Protein AF-W1XLV0-F1 (afdb_monomer_lite)

InterPro domains:
  IPR013783 Immunoglobulin-like fold [G3DSA:2.60.40.10] (1-80)
  IPR032312 Beta-galactosidase, domain 4 [PF16353] (3-59)
  IPR036156 Beta-Galactosidase/glucuronidase domain superfamily [SSF49303] (3-64)

Secondary structure (DSSP, 8-state):
-----------TT-------PPPPP-SS-EEEEEEEE-SS--SSS-TT-EEEEEEEEEE---PPPPP---TT--PPEEEEETTEEEEE-TT--

Organism: NCBI:txid408170

pLDDT: mean 87.27, std 8.86, range [49.62, 96.0]

Structure (mmCIF, N/CA/C/O backbone):
data_AF-W1XLV0-F1
#
_entry.id   AF-W1XLV0-F1
#
loop_
_atom_site.group_PDB
_atom_site.id
_atom_site.type_symbol
_atom_site.label_atom_id
_atom_site.label_alt_id
_atom_site.label_comp_id
_atom_site.label_asym_id
_atom_site.label_entity_id
_atom_site.label_seq_id
_atom_site.pdbx_PDB_ins_code
_atom_site.Cartn_x
_atom_site.Cartn_y
_atom_site.Cartn_z
_atom_site.occupancy
_atom_site.B_iso_or_equiv
_atom_site.auth_seq_id
_atom_site.auth_comp_id
_atom_site.auth_asym_id
_atom_site.auth_atom_id
_atom_site.pdbx_PDB_model_num
ATOM 1 N N . ALA A 1 1 ? -5.916 -7.114 -3.658 1.00 71.38 1 ALA A N 1
ATOM 2 C CA . ALA A 1 1 ? -5.818 -7.575 -5.058 1.00 71.38 1 ALA A CA 1
ATOM 3 C C . ALA A 1 1 ? -4.657 -6.844 -5.715 1.00 71.38 1 ALA A C 1
ATOM 5 O O . ALA A 1 1 ? -4.482 -5.668 -5.421 1.00 71.38 1 ALA A O 1
ATOM 6 N N . THR A 1 2 ? -3.873 -7.520 -6.552 1.00 84.19 2 THR A N 1
ATOM 7 C CA . THR A 1 2 ? -2.723 -6.917 -7.244 1.00 84.19 2 THR A CA 1
ATOM 8 C C . THR A 1 2 ? -3.026 -6.871 -8.735 1.00 84.19 2 THR A C 1
ATOM 10 O O . THR A 1 2 ? -3.339 -7.906 -9.319 1.00 84.19 2 THR A O 1
ATOM 13 N N . GLN A 1 3 ? -2.947 -5.688 -9.346 1.00 88.38 3 GLN A N 1
ATOM 14 C CA . GLN A 1 3 ? -3.047 -5.510 -10.797 1.00 88.38 3 GLN A CA 1
ATOM 15 C C . GLN A 1 3 ? -1.652 -5.267 -11.374 1.00 88.38 3 GLN A C 1
ATOM 17 O O . GLN A 1 3 ? -0.900 -4.442 -10.862 1.00 88.38 3 GLN A O 1
ATOM 22 N N . GLN A 1 4 ? -1.312 -5.983 -12.446 1.00 91.25 4 GLN A N 1
ATOM 23 C CA . GLN A 1 4 ? -0.098 -5.740 -13.222 1.00 91.25 4 GLN A CA 1
ATOM 24 C C . GLN A 1 4 ? -0.473 -4.995 -14.500 1.00 91.25 4 GLN A C 1
ATOM 26 O O . GLN A 1 4 ? -1.268 -5.494 -15.295 1.00 91.25 4 GLN A O 1
ATOM 31 N N . ILE A 1 5 ? 0.099 -3.808 -14.700 1.00 91.12 5 ILE A N 1
ATOM 32 C CA . ILE A 1 5 ? -0.158 -2.976 -15.878 1.00 91.12 5 ILE A CA 1
ATOM 33 C C . ILE A 1 5 ? 1.156 -2.781 -16.623 1.00 91.12 5 ILE A C 1
ATOM 35 O O . ILE A 1 5 ? 2.129 -2.274 -16.066 1.00 91.12 5 ILE A O 1
ATOM 39 N N . LYS A 1 6 ? 1.187 -3.186 -17.896 1.00 91.44 6 LYS A N 1
ATOM 40 C CA . LYS A 1 6 ? 2.349 -2.985 -18.762 1.00 91.44 6 LYS A CA 1
ATOM 41 C C . LYS A 1 6 ? 2.165 -1.711 -19.577 1.00 91.44 6 LYS A C 1
ATOM 43 O O . LYS A 1 6 ? 1.423 -1.705 -20.555 1.00 91.44 6 LYS A O 1
ATOM 48 N N . LEU A 1 7 ? 2.861 -0.654 -19.172 1.00 88.75 7 LEU A N 1
ATOM 49 C CA . LEU A 1 7 ? 2.956 0.583 -19.940 1.00 88.75 7 LEU A CA 1
ATOM 50 C C . LEU A 1 7 ? 3.783 0.359 -21.212 1.00 88.75 7 LEU A C 1
ATOM 52 O O . LEU A 1 7 ? 4.803 -0.334 -21.185 1.00 88.75 7 LEU A O 1
ATOM 56 N N . ARG A 1 8 ? 3.333 0.938 -22.325 1.00 88.31 8 ARG A N 1
ATOM 57 C CA . ARG A 1 8 ? 4.032 0.936 -23.615 1.00 88.31 8 ARG A CA 1
ATOM 58 C C . ARG A 1 8 ? 4.108 2.366 -24.130 1.00 88.31 8 ARG A C 1
ATOM 60 O O . ARG A 1 8 ? 3.208 3.151 -23.856 1.00 88.31 8 ARG A O 1
ATOM 67 N N . ASP A 1 9 ? 5.191 2.674 -24.835 1.00 87.75 9 ASP A N 1
ATOM 68 C CA . ASP A 1 9 ? 5.348 3.905 -25.620 1.00 87.75 9 ASP A CA 1
ATOM 69 C C . ASP A 1 9 ? 5.190 5.224 -24.832 1.00 87.75 9 ASP A C 1
ATOM 71 O O . ASP A 1 9 ? 4.788 6.247 -25.380 1.00 87.75 9 ASP A O 1
ATOM 75 N N . VAL A 1 10 ? 5.547 5.225 -23.541 1.00 89.81 10 VAL A N 1
ATOM 76 C CA . VAL A 1 10 ? 5.587 6.449 -22.724 1.00 89.81 10 VAL A CA 1
ATOM 77 C C . VAL A 1 10 ? 6.844 7.241 -23.076 1.00 89.81 10 VAL A C 1
ATOM 79 O O . VAL A 1 10 ? 7.964 6.783 -22.840 1.00 89.81 10 VAL A O 1
ATOM 82 N N . ALA A 1 11 ? 6.664 8.427 -23.654 1.00 93.12 11 ALA A N 1
ATOM 83 C CA . ALA A 1 11 ? 7.771 9.288 -24.046 1.00 93.12 11 ALA A CA 1
ATOM 84 C C . ALA A 1 11 ? 8.509 9.864 -22.816 1.00 93.12 11 ALA A C 1
ATOM 86 O O . ALA A 1 11 ? 7.904 10.045 -21.752 1.00 93.12 11 ALA A O 1
ATOM 87 N N . PRO A 1 12 ? 9.805 10.203 -22.932 1.00 93.00 12 PRO A N 1
ATOM 88 C CA . PRO A 1 12 ? 10.518 10.906 -21.870 1.00 93.00 12 PRO A CA 1
ATOM 89 C C . PRO A 1 12 ? 9.825 12.222 -21.498 1.00 93.00 12 PRO A C 1
ATOM 91 O O . PRO A 1 12 ? 9.371 12.949 -22.379 1.00 93.00 12 PRO A O 1
ATOM 94 N N . ASN A 1 13 ? 9.785 12.541 -20.201 1.00 93.75 13 ASN A N 1
ATOM 95 C CA . ASN A 1 13 ? 9.157 13.757 -19.664 1.00 93.75 13 ASN A CA 1
ATOM 96 C C . ASN A 1 13 ? 7.670 13.919 -20.038 1.00 93.75 13 ASN A C 1
ATOM 98 O O . ASN A 1 13 ? 7.189 15.040 -20.184 1.00 93.75 13 ASN A O 1
ATOM 102 N N . SER A 1 14 ? 6.954 12.806 -20.205 1.00 94.19 14 SER A N 1
ATOM 103 C CA . SER A 1 14 ? 5.513 12.790 -20.465 1.00 94.19 14 SER A CA 1
ATOM 104 C C . SER A 1 14 ? 4.742 12.082 -19.352 1.00 94.19 14 SER A C 1
ATOM 106 O O . SER A 1 14 ? 5.330 11.441 -18.477 1.00 94.19 14 SER A O 1
ATOM 108 N N . GLU A 1 15 ? 3.418 12.196 -19.399 1.00 91.75 15 GLU A N 1
ATOM 109 C CA . GLU A 1 15 ? 2.492 11.515 -18.501 1.00 91.75 15 GLU A CA 1
ATOM 110 C C . GLU A 1 15 ? 1.671 10.457 -19.249 1.00 91.75 15 GLU A C 1
ATOM 112 O O . GLU A 1 15 ? 1.345 10.613 -20.426 1.00 91.75 15 GLU A O 1
ATOM 117 N N . ALA A 1 16 ? 1.327 9.370 -18.554 1.00 91.56 16 ALA A N 1
ATOM 118 C CA . ALA A 1 16 ? 0.459 8.317 -19.071 1.00 91.56 16 ALA A CA 1
ATOM 119 C C . ALA A 1 16 ? -0.633 8.005 -18.035 1.00 91.56 16 ALA A C 1
ATOM 121 O O . ALA A 1 16 ? -0.301 7.581 -16.923 1.00 91.56 16 ALA A O 1
ATOM 122 N N . PRO A 1 17 ? -1.925 8.201 -18.359 1.00 91.38 17 PRO A N 1
ATOM 123 C CA . PRO A 1 17 ? -3.002 7.912 -17.424 1.00 91.38 17 PRO A CA 1
ATOM 124 C C . PRO A 1 17 ? -3.116 6.403 -17.185 1.00 91.38 17 PRO A C 1
ATOM 126 O O . PRO A 1 17 ? -3.126 5.601 -18.119 1.00 91.38 17 PRO A O 1
ATOM 129 N N . LEU A 1 18 ? -3.238 6.019 -15.915 1.00 89.56 18 LEU A N 1
ATOM 130 C CA . LEU A 1 18 ? -3.439 4.640 -15.484 1.00 89.56 18 LEU A CA 1
ATOM 131 C C . LEU A 1 18 ? -4.823 4.499 -14.858 1.00 89.56 18 LEU A C 1
ATOM 133 O O . LEU A 1 18 ? -5.161 5.214 -13.917 1.00 89.56 18 LEU A O 1
ATOM 137 N N . GLN A 1 19 ? -5.612 3.553 -15.360 1.00 89.94 19 GLN A N 1
ATOM 138 C CA . GLN A 1 19 ? -6.873 3.165 -14.737 1.00 89.94 19 GLN A CA 1
ATOM 139 C C . GLN A 1 19 ? -6.662 1.893 -13.922 1.00 89.94 19 GLN A C 1
ATOM 141 O O . GLN A 1 19 ? -6.182 0.887 -14.443 1.00 89.94 19 GLN A O 1
ATOM 146 N N . ILE A 1 20 ? -7.029 1.950 -12.645 1.00 89.25 20 ILE A N 1
ATOM 147 C CA . ILE A 1 20 ? -6.960 0.820 -11.720 1.00 89.25 20 ILE A CA 1
ATOM 148 C C . ILE A 1 20 ? -8.353 0.507 -11.192 1.00 89.25 20 ILE A C 1
ATOM 150 O O . ILE A 1 20 ? -9.143 1.404 -10.897 1.00 89.25 20 ILE A O 1
ATOM 154 N N . THR A 1 21 ? -8.657 -0.778 -11.055 1.00 89.25 21 THR A N 1
ATOM 155 C CA . THR A 1 21 ? -9.912 -1.210 -10.439 1.00 89.25 21 THR A CA 1
ATOM 156 C C . THR A 1 21 ? -9.681 -1.413 -8.952 1.00 89.25 21 THR A C 1
ATOM 158 O O . THR A 1 21 ? -8.890 -2.268 -8.551 1.00 89.25 21 THR A O 1
ATOM 161 N N . LEU A 1 22 ? -10.370 -0.627 -8.128 1.00 88.25 22 LEU A N 1
ATOM 162 C CA . LEU A 1 22 ? -10.276 -0.757 -6.680 1.00 88.25 22 LEU A CA 1
ATOM 163 C C . LEU A 1 22 ? -11.160 -1.913 -6.189 1.00 88.25 22 LEU A C 1
ATOM 165 O O . LEU A 1 22 ? -12.306 -2.031 -6.630 1.00 88.25 22 LEU A O 1
ATOM 169 N N . PRO A 1 23 ? -10.657 -2.776 -5.287 1.00 89.06 23 PRO A N 1
ATOM 170 C CA . PRO A 1 23 ? -11.485 -3.788 -4.647 1.00 89.06 23 PRO A CA 1
ATOM 171 C C . PRO A 1 23 ? -12.463 -3.138 -3.660 1.00 89.06 23 PRO A C 1
ATOM 173 O O . PRO A 1 23 ? -12.302 -1.983 -3.266 1.00 89.06 23 PRO A O 1
ATOM 176 N N . GLN A 1 24 ? -13.451 -3.908 -3.204 1.00 89.44 24 GLN A N 1
ATOM 177 C CA . GLN A 1 24 ? -14.307 -3.479 -2.102 1.00 89.44 24 GLN A CA 1
ATOM 178 C C . GLN A 1 24 ? -13.465 -3.302 -0.828 1.00 89.44 24 GLN A C 1
ATOM 180 O O . GLN A 1 24 ? -12.740 -4.214 -0.428 1.00 89.44 24 GLN A O 1
ATOM 185 N N . LEU A 1 25 ? -13.556 -2.125 -0.208 1.00 90.81 25 LEU A N 1
ATOM 186 C CA . LEU A 1 25 ? -12.841 -1.787 1.023 1.00 90.81 25 LEU A CA 1
ATOM 187 C C . LEU A 1 25 ? -13.774 -1.933 2.227 1.00 90.81 25 LEU A C 1
ATOM 189 O O . LEU A 1 25 ? -14.932 -1.514 2.174 1.00 90.81 25 LEU A O 1
ATOM 193 N N . ASP A 1 26 ? -13.262 -2.506 3.313 1.00 90.19 26 ASP A N 1
ATOM 194 C CA . ASP A 1 26 ? -13.969 -2.594 4.591 1.00 90.19 26 ASP A CA 1
ATOM 195 C C . ASP A 1 26 ? -13.765 -1.313 5.422 1.00 90.19 26 ASP A C 1
ATOM 197 O O . ASP A 1 26 ? -13.345 -0.280 4.900 1.00 90.19 26 ASP A O 1
ATOM 201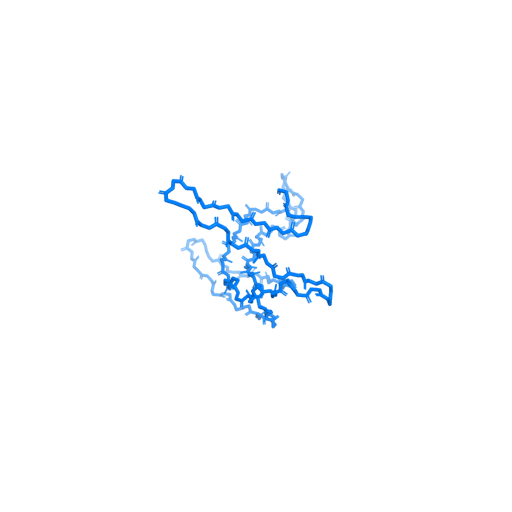 N N . ALA A 1 27 ? -14.120 -1.330 6.708 1.00 90.19 27 ALA A N 1
ATOM 202 C CA . ALA A 1 27 ? -14.008 -0.161 7.581 1.00 90.19 27 ALA A CA 1
ATOM 203 C C . ALA A 1 27 ? -12.560 0.236 7.928 1.00 90.19 27 ALA A C 1
ATOM 205 O O . ALA A 1 27 ? -12.366 1.309 8.499 1.00 90.19 27 ALA A O 1
ATOM 206 N N . ARG A 1 28 ? -11.564 -0.594 7.607 1.00 90.50 28 ARG A N 1
ATOM 207 C CA . ARG A 1 28 ? -10.163 -0.367 7.970 1.00 90.50 28 ARG A CA 1
ATOM 208 C C . ARG A 1 28 ? -9.522 0.695 7.081 1.00 90.50 28 ARG A C 1
ATOM 210 O O . ARG A 1 28 ? -10.012 1.017 5.999 1.00 90.50 28 ARG A O 1
ATOM 217 N N . GLU A 1 29 ? -8.393 1.208 7.557 1.00 94.19 29 GLU A N 1
ATOM 218 C CA . GLU A 1 29 ? -7.507 2.037 6.748 1.00 94.19 29 GLU A CA 1
ATOM 219 C C . GLU A 1 29 ? -6.949 1.231 5.565 1.00 94.19 29 GLU A C 1
ATOM 221 O O . GLU A 1 29 ? -6.609 0.051 5.702 1.00 94.19 29 GLU A O 1
ATOM 226 N N . ALA A 1 30 ? -6.856 1.868 4.400 1.00 94.38 30 ALA A N 1
ATOM 227 C CA . ALA A 1 30 ? -6.347 1.256 3.184 1.00 94.38 30 ALA A CA 1
ATOM 228 C C . ALA A 1 30 ? -5.402 2.199 2.431 1.00 94.38 30 ALA A C 1
ATOM 230 O O . ALA A 1 30 ? -5.649 3.401 2.316 1.00 94.38 30 ALA A O 1
ATOM 231 N N . PHE A 1 31 ? -4.362 1.612 1.837 1.00 94.75 31 PHE A N 1
ATOM 232 C CA . PHE A 1 31 ? -3.363 2.300 1.022 1.00 94.75 31 PHE A CA 1
ATOM 233 C C . PHE A 1 31 ? -3.241 1.650 -0.356 1.00 94.75 31 PHE A C 1
ATOM 235 O O . PHE A 1 31 ? -3.301 0.424 -0.492 1.00 94.75 31 PHE A O 1
ATOM 242 N N . LEU A 1 32 ? -3.008 2.474 -1.375 1.00 93.25 32 LEU A N 1
ATOM 243 C CA . LEU A 1 32 ? -2.602 2.039 -2.704 1.00 93.25 32 LEU A CA 1
ATOM 244 C C . LEU A 1 32 ? -1.075 2.045 -2.786 1.00 93.25 32 LEU A C 1
ATOM 246 O O . LEU A 1 32 ? -0.449 3.092 -2.643 1.00 93.25 32 LEU A O 1
ATOM 250 N N . ASN A 1 33 ? -0.486 0.883 -3.061 1.00 95.06 33 ASN A N 1
ATOM 251 C CA . ASN A 1 33 ? 0.949 0.747 -3.294 1.00 95.06 33 ASN A CA 1
ATOM 252 C C . ASN A 1 33 ? 1.206 0.539 -4.787 1.00 95.06 33 ASN A C 1
ATOM 254 O O . ASN A 1 33 ? 0.661 -0.389 -5.388 1.00 95.06 33 ASN A O 1
ATOM 258 N N . ILE A 1 34 ? 2.044 1.391 -5.372 1.00 94.00 34 ILE A N 1
ATOM 259 C CA . ILE A 1 34 ? 2.466 1.307 -6.770 1.00 94.00 34 ILE A CA 1
ATOM 260 C C . ILE A 1 34 ? 3.953 0.983 -6.792 1.00 94.00 34 ILE A C 1
ATOM 262 O O . ILE A 1 34 ? 4.769 1.750 -6.287 1.00 94.00 34 ILE A O 1
ATOM 266 N N . THR A 1 35 ? 4.307 -0.138 -7.411 1.00 95.38 35 THR A N 1
ATOM 267 C CA . THR A 1 35 ? 5.700 -0.535 -7.625 1.00 95.38 35 THR A CA 1
ATOM 268 C C . THR A 1 35 ? 5.989 -0.545 -9.116 1.00 95.38 35 THR A C 1
ATOM 270 O O . THR A 1 35 ? 5.320 -1.234 -9.884 1.00 95.38 35 THR A O 1
ATOM 273 N N . VAL A 1 36 ? 6.995 0.221 -9.525 1.00 94.12 36 VAL A N 1
ATOM 274 C CA . VAL A 1 36 ? 7.462 0.285 -10.908 1.00 94.12 36 VAL A CA 1
ATOM 275 C C . VAL A 1 36 ? 8.635 -0.667 -11.051 1.00 94.12 36 VAL A C 1
ATOM 277 O O . VAL A 1 36 ? 9.678 -0.472 -10.432 1.00 94.12 36 VAL A O 1
ATOM 280 N N . THR A 1 37 ? 8.479 -1.696 -11.876 1.00 94.56 37 THR A N 1
ATOM 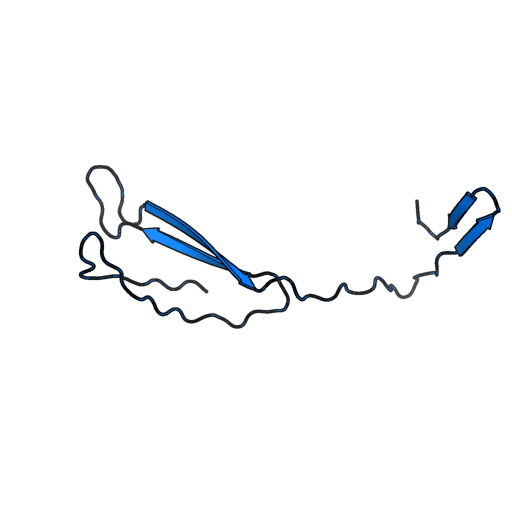281 C CA . THR A 1 37 ? 9.513 -2.710 -12.104 1.00 94.56 37 THR A CA 1
ATOM 282 C C . THR A 1 37 ? 10.042 -2.653 -13.527 1.00 94.56 37 THR A C 1
ATOM 284 O O . THR A 1 37 ? 9.267 -2.463 -14.469 1.00 94.56 37 THR A O 1
ATOM 287 N N . LYS A 1 38 ? 11.337 -2.916 -13.714 1.00 92.69 38 LYS A N 1
ATOM 288 C CA . LYS A 1 38 ? 11.874 -3.194 -15.046 1.00 92.69 38 LYS A CA 1
ATOM 289 C C . LYS A 1 38 ? 11.425 -4.582 -15.483 1.00 92.69 38 LYS A C 1
ATOM 291 O O . LYS A 1 38 ? 11.773 -5.566 -14.848 1.00 92.69 38 LYS A O 1
ATOM 296 N N . ASP A 1 39 ? 10.685 -4.677 -16.578 1.00 92.00 39 ASP A N 1
ATOM 297 C CA . ASP A 1 39 ? 10.203 -5.958 -17.106 1.00 92.00 39 ASP A CA 1
ATOM 298 C C . ASP A 1 39 ? 11.324 -6.857 -17.658 1.00 92.00 39 ASP A C 1
ATOM 300 O O . ASP A 1 39 ? 11.251 -8.078 -17.564 1.00 92.00 39 ASP A O 1
ATOM 304 N N . SER A 1 40 ? 12.369 -6.253 -18.218 1.00 91.31 40 SER A N 1
ATOM 305 C CA . SER A 1 40 ? 13.504 -6.925 -18.843 1.00 91.31 40 SER A CA 1
ATOM 306 C C . SER A 1 40 ? 14.763 -6.846 -17.984 1.00 91.31 40 SER A C 1
ATOM 308 O O . SER A 1 40 ? 15.037 -5.823 -17.355 1.00 91.31 40 SER A O 1
ATOM 310 N N . ARG A 1 41 ? 15.602 -7.880 -18.056 1.00 94.88 41 ARG A N 1
ATOM 311 C CA . ARG A 1 41 ? 16.957 -7.850 -17.496 1.00 94.88 41 ARG A CA 1
ATOM 312 C C . ARG A 1 41 ? 17.784 -6.736 -18.151 1.00 94.88 41 ARG A C 1
ATOM 314 O O . ARG A 1 41 ? 17.695 -6.516 -19.358 1.00 94.88 41 ARG A O 1
ATOM 321 N N . THR A 1 42 ? 18.604 -6.056 -17.358 1.00 93.12 42 THR A N 1
ATOM 322 C CA . THR A 1 42 ? 19.628 -5.115 -17.829 1.00 93.12 42 THR A CA 1
ATOM 323 C C . THR A 1 42 ? 21.023 -5.650 -17.492 1.00 93.12 42 THR A C 1
ATOM 325 O O . THR A 1 42 ? 21.174 -6.727 -16.917 1.00 93.12 42 THR A O 1
ATOM 328 N N . ARG A 1 43 ? 22.080 -4.904 -17.834 1.00 95.94 43 ARG A N 1
ATOM 329 C CA . ARG A 1 43 ? 23.456 -5.269 -17.454 1.00 95.94 43 ARG A CA 1
ATOM 330 C C . ARG A 1 43 ? 23.663 -5.297 -15.930 1.00 95.94 43 ARG A C 1
ATOM 332 O O . ARG A 1 43 ? 24.553 -5.999 -15.467 1.00 95.94 43 ARG A O 1
ATOM 339 N N . TYR A 1 44 ? 22.868 -4.540 -15.177 1.00 93.81 44 TYR A N 1
ATOM 340 C CA . TYR A 1 44 ? 23.055 -4.301 -13.743 1.00 93.81 44 TYR A CA 1
ATOM 341 C C . TYR A 1 44 ? 21.822 -4.655 -12.898 1.00 93.81 44 TYR A C 1
ATOM 343 O O . TYR A 1 44 ? 21.806 -4.397 -11.700 1.00 93.81 44 TYR A O 1
ATOM 351 N N . SER A 1 45 ? 20.779 -5.231 -13.499 1.00 94.25 45 SER A N 1
ATOM 352 C CA . SER A 1 45 ? 19.560 -5.617 -12.789 1.00 94.25 45 SER A CA 1
ATOM 353 C C . SER A 1 45 ? 18.891 -6.816 -13.449 1.00 94.25 45 SER A C 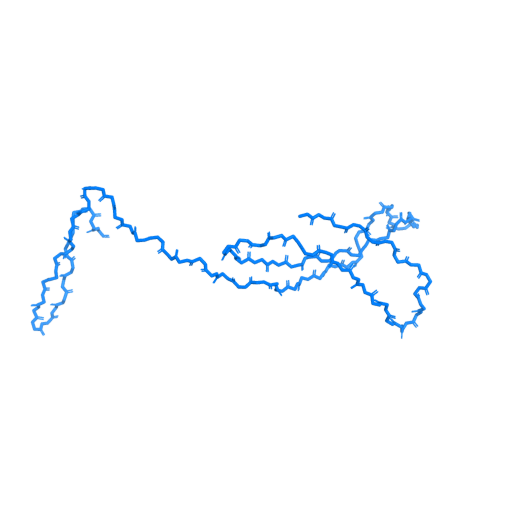1
ATOM 355 O O . SER A 1 45 ? 18.857 -6.922 -14.676 1.00 94.25 45 SER A O 1
ATOM 357 N N . GLU A 1 46 ? 18.300 -7.692 -12.644 1.00 94.94 46 GLU A N 1
ATOM 358 C CA . GLU A 1 46 ? 17.479 -8.790 -13.154 1.00 94.94 46 GLU A CA 1
ATOM 359 C C . GLU A 1 46 ? 16.137 -8.293 -13.715 1.00 94.94 46 GLU A C 1
ATOM 361 O O . GLU A 1 46 ? 15.710 -7.159 -13.471 1.00 94.94 46 GLU A O 1
ATOM 366 N N . ALA A 1 47 ? 15.467 -9.150 -14.488 1.00 93.88 47 ALA A N 1
ATOM 367 C CA . ALA A 1 47 ? 14.084 -8.913 -14.887 1.00 93.88 47 ALA A CA 1
ATOM 368 C C . ALA A 1 47 ? 13.179 -8.881 -13.642 1.00 93.88 47 ALA A C 1
ATOM 370 O O . ALA A 1 47 ? 13.344 -9.682 -12.725 1.00 93.88 47 ALA A O 1
ATOM 371 N N . GLY A 1 48 ? 12.233 -7.946 -13.605 1.00 92.50 48 GLY A N 1
ATOM 372 C CA . GLY A 1 48 ? 11.355 -7.700 -12.459 1.00 92.50 48 GLY A CA 1
ATOM 373 C C . GLY A 1 48 ? 11.957 -6.805 -11.371 1.00 92.50 48 GLY A C 1
ATOM 374 O O . GLY A 1 48 ? 11.318 -6.605 -10.341 1.00 92.50 48 GLY A O 1
ATOM 375 N N . HIS A 1 49 ? 13.157 -6.246 -11.565 1.00 94.62 49 HIS A N 1
ATOM 376 C CA . HIS A 1 49 ? 13.788 -5.389 -10.560 1.00 94.62 49 HIS A CA 1
ATOM 377 C C . HIS A 1 49 ? 12.960 -4.123 -10.291 1.00 94.62 49 HIS A C 1
ATOM 379 O O . HIS A 1 49 ? 12.599 -3.406 -11.228 1.00 94.62 49 HIS A O 1
ATOM 385 N N . SER A 1 50 ? 12.670 -3.846 -9.017 1.00 93.81 50 SER A N 1
ATOM 386 C CA . SER A 1 50 ? 11.945 -2.641 -8.600 1.00 93.81 50 SER A CA 1
ATOM 387 C C . SER A 1 50 ? 12.818 -1.401 -8.763 1.00 93.81 50 SER A C 1
ATOM 389 O O . SER A 1 50 ? 13.949 -1.373 -8.289 1.00 93.81 50 SER A O 1
ATOM 391 N N . ILE A 1 51 ? 12.287 -0.382 -9.433 1.00 94.06 51 ILE A N 1
ATOM 392 C CA . ILE A 1 51 ? 12.970 0.888 -9.704 1.00 94.06 51 ILE A CA 1
ATOM 393 C C . ILE A 1 51 ? 12.400 2.003 -8.823 1.00 94.06 51 ILE A C 1
ATOM 395 O O . ILE A 1 51 ? 13.132 2.897 -8.408 1.00 94.06 51 ILE A O 1
ATOM 399 N N . ALA A 1 52 ? 11.097 1.961 -8.533 1.00 93.94 52 ALA A N 1
ATOM 400 C CA . ALA A 1 52 ? 10.433 2.955 -7.700 1.00 93.94 52 ALA A CA 1
ATOM 401 C C . ALA A 1 52 ? 9.225 2.357 -6.977 1.00 93.94 52 ALA A C 1
ATOM 403 O O . ALA A 1 52 ? 8.532 1.489 -7.513 1.00 93.94 52 ALA A O 1
ATOM 404 N N . THR A 1 53 ? 8.948 2.880 -5.785 1.00 96.00 53 THR A N 1
ATOM 405 C CA . THR A 1 53 ? 7.768 2.534 -4.993 1.00 96.00 53 THR A CA 1
ATOM 406 C C . THR A 1 53 ? 7.095 3.812 -4.521 1.00 96.00 53 THR A C 1
ATOM 408 O O . THR A 1 53 ? 7.753 4.694 -3.974 1.00 96.00 53 THR A O 1
ATOM 411 N N . TYR A 1 54 ? 5.782 3.881 -4.703 1.00 95.12 54 TYR A N 1
ATOM 412 C CA . TYR A 1 54 ? 4.937 4.975 -4.245 1.00 95.12 54 TYR A CA 1
ATOM 413 C C . TYR A 1 54 ? 3.786 4.418 -3.420 1.00 95.12 54 TYR A C 1
ATOM 415 O O . TYR A 1 54 ? 3.271 3.334 -3.707 1.00 95.12 54 TYR A O 1
ATOM 423 N N . GLN A 1 55 ? 3.370 5.176 -2.414 1.00 95.81 55 GLN A N 1
ATOM 424 C CA . GLN A 1 55 ? 2.238 4.837 -1.571 1.00 95.81 55 GLN A CA 1
ATOM 425 C C . GLN A 1 55 ? 1.304 6.035 -1.474 1.00 95.81 55 GLN A C 1
ATOM 427 O O . GLN A 1 55 ? 1.748 7.157 -1.239 1.00 95.81 55 GLN A O 1
ATOM 432 N N . PHE A 1 56 ? 0.012 5.775 -1.642 1.00 93.69 56 PHE A N 1
ATOM 433 C CA . PHE A 1 56 ? -1.036 6.779 -1.541 1.00 93.69 56 PHE A CA 1
ATOM 434 C C . PHE A 1 56 ? -2.095 6.315 -0.536 1.00 93.69 56 PHE A C 1
ATOM 436 O O . PHE A 1 56 ? -2.511 5.151 -0.599 1.00 93.69 56 PHE A O 1
ATOM 443 N N . PRO A 1 57 ? -2.548 7.182 0.385 1.00 93.94 57 PRO A N 1
ATOM 444 C CA . PRO A 1 57 ? -3.690 6.870 1.233 1.00 93.94 57 PRO A CA 1
ATOM 445 C C . PRO A 1 57 ? -4.944 6.749 0.362 1.00 93.94 57 PRO A C 1
ATOM 447 O O . PRO A 1 57 ? -5.194 7.597 -0.493 1.00 93.94 57 PRO A O 1
ATOM 450 N N . LEU A 1 58 ? -5.714 5.676 0.551 1.00 92.81 58 LEU A N 1
ATOM 451 C CA . LEU A 1 58 ? -6.933 5.417 -0.221 1.00 92.81 58 LEU A CA 1
ATOM 452 C C . LEU A 1 58 ? -8.195 5.605 0.621 1.00 92.81 58 LEU A C 1
ATOM 454 O O . LEU A 1 58 ? -9.193 6.131 0.132 1.00 92.81 58 LEU A O 1
ATOM 458 N N . LYS A 1 59 ? -8.163 5.152 1.875 1.00 93.44 59 LYS A N 1
ATOM 459 C CA . LYS A 1 59 ? -9.282 5.270 2.806 1.00 93.44 59 LYS A CA 1
ATOM 460 C C . LYS A 1 59 ? -8.759 5.342 4.238 1.00 93.44 59 LYS A C 1
ATOM 462 O O . LYS A 1 59 ? -7.928 4.525 4.616 1.00 93.44 59 LYS A O 1
ATOM 467 N N . GLU A 1 60 ? -9.287 6.271 5.026 1.00 93.19 60 GLU A N 1
ATOM 468 C CA . GLU A 1 60 ? -9.017 6.363 6.464 1.00 93.19 60 GLU A CA 1
ATOM 469 C C . GLU A 1 60 ? -9.763 5.285 7.264 1.00 93.19 60 GLU A C 1
ATOM 471 O O . GLU A 1 60 ? -10.765 4.714 6.820 1.00 93.19 60 GLU A O 1
ATOM 476 N N . ASN A 1 61 ? -9.300 5.017 8.485 1.00 92.81 61 ASN A N 1
ATOM 477 C CA . ASN A 1 61 ? -9.995 4.096 9.373 1.00 92.81 61 ASN A CA 1
ATOM 478 C C . ASN A 1 61 ? -11.359 4.667 9.798 1.00 92.81 61 ASN A C 1
ATOM 480 O O . ASN A 1 61 ? -11.451 5.713 10.431 1.00 92.81 61 ASN A O 1
ATOM 484 N N . THR A 1 62 ? -12.417 3.929 9.480 1.00 90.81 62 THR A N 1
ATOM 485 C CA . THR A 1 62 ? -13.816 4.239 9.824 1.00 90.81 62 THR A CA 1
ATOM 486 C C . THR A 1 62 ? -14.416 3.202 10.776 1.00 90.81 62 THR A C 1
ATOM 488 O O . THR A 1 62 ? -15.617 3.228 11.049 1.00 90.81 62 THR A O 1
ATOM 491 N N . ALA A 1 63 ? -13.606 2.260 11.267 1.00 88.12 63 ALA A N 1
ATOM 492 C CA . ALA A 1 63 ? -14.052 1.250 12.208 1.00 88.12 63 ALA A CA 1
ATOM 493 C C . ALA A 1 63 ? -14.455 1.909 13.530 1.00 88.12 63 ALA A C 1
ATOM 495 O O . ALA A 1 63 ? -13.682 2.642 14.145 1.00 88.12 63 ALA A O 1
ATOM 496 N N . GLN A 1 64 ? -15.673 1.616 13.975 1.00 84.50 64 GLN A N 1
ATOM 497 C CA . GLN A 1 64 ? -16.126 2.022 15.296 1.00 84.50 64 GLN A CA 1
ATOM 498 C C . GLN A 1 64 ? -15.453 1.132 16.349 1.00 84.50 64 GLN A C 1
ATOM 500 O O . GLN A 1 64 ? -15.422 -0.092 16.165 1.00 84.50 64 GLN A O 1
ATOM 505 N N . PRO A 1 65 ? -14.924 1.704 17.445 1.00 80.88 65 PRO A N 1
ATOM 506 C CA . PRO A 1 65 ? -14.435 0.914 18.562 1.00 80.88 65 PRO A CA 1
ATOM 507 C C . PRO A 1 65 ? -15.555 0.002 19.053 1.00 80.88 65 PRO A C 1
ATOM 509 O O . PRO A 1 65 ? -16.659 0.465 19.339 1.00 80.88 65 PRO A O 1
ATOM 512 N N . VAL A 1 66 ? -15.285 -1.298 19.149 1.00 78.88 66 VAL A N 1
ATOM 513 C CA . VAL A 1 66 ? -16.239 -2.219 19.765 1.00 78.88 66 VAL A CA 1
ATOM 514 C C . VAL A 1 66 ? -16.214 -1.949 21.270 1.00 78.88 66 VAL A C 1
ATOM 516 O O . VAL A 1 66 ? -15.141 -2.067 21.870 1.00 78.88 66 VAL A O 1
ATOM 519 N N . PRO A 1 67 ? -17.347 -1.585 21.900 1.00 76.69 67 PRO A N 1
ATOM 520 C CA . PRO A 1 67 ? -17.390 -1.418 23.343 1.00 76.69 67 PRO A CA 1
ATOM 521 C C . PRO A 1 67 ? -16.977 -2.722 24.020 1.00 76.69 67 PRO A C 1
ATOM 523 O O . PRO A 1 67 ? -17.508 -3.793 23.716 1.00 76.69 67 PRO A O 1
ATOM 526 N N . PHE A 1 68 ? -16.025 -2.643 24.945 1.00 68.31 68 PHE A N 1
ATOM 527 C CA . PHE A 1 68 ? -15.666 -3.789 25.764 1.00 68.31 68 PHE A CA 1
ATOM 528 C C . PHE A 1 68 ? -16.799 -4.059 26.763 1.00 68.31 68 PHE A C 1
ATOM 530 O O . PHE A 1 68 ? -16.916 -3.380 27.780 1.00 68.31 68 PHE A O 1
ATOM 537 N N . ALA A 1 69 ? -17.654 -5.033 26.453 1.00 68.19 69 ALA A N 1
ATOM 538 C CA . ALA A 1 69 ? -18.772 -5.442 27.301 1.00 68.19 69 ALA A CA 1
ATOM 539 C C . ALA A 1 69 ? -18.831 -6.975 27.431 1.00 68.19 69 ALA A C 1
ATOM 541 O O . ALA A 1 69 ? -19.737 -7.608 26.887 1.00 68.19 69 ALA A O 1
ATOM 542 N N . PRO A 1 70 ? -17.859 -7.620 28.104 1.00 71.69 70 PRO A N 1
ATOM 543 C CA . PRO A 1 70 ? -18.015 -9.025 28.457 1.00 71.69 70 PRO A CA 1
ATOM 544 C C . PRO A 1 70 ? -19.231 -9.206 29.384 1.00 71.69 70 PRO A C 1
ATOM 546 O O . PRO A 1 70 ? -19.569 -8.312 30.155 1.00 71.69 70 PRO A O 1
ATOM 549 N N . ASN A 1 71 ? -19.878 -10.376 29.362 1.00 71.06 71 ASN A N 1
ATOM 550 C CA . ASN A 1 71 ? -21.066 -10.644 30.197 1.00 71.06 71 ASN A CA 1
ATOM 551 C C . ASN A 1 71 ? -20.817 -10.501 31.711 1.00 71.06 71 ASN A C 1
ATOM 553 O O . ASN A 1 71 ? -21.763 -10.378 32.483 1.00 71.06 71 ASN A O 1
ATOM 557 N N . ASN A 1 72 ? -19.558 -10.544 32.148 1.00 74.25 72 ASN A N 1
ATOM 558 C CA . ASN A 1 72 ? -19.143 -10.335 33.534 1.00 74.25 72 ASN A CA 1
ATOM 559 C C . ASN A 1 72 ? -18.563 -8.930 33.789 1.00 74.25 72 ASN A C 1
ATOM 561 O O . ASN A 1 72 ? -17.996 -8.705 34.862 1.00 74.25 72 ASN A O 1
ATOM 565 N N . ALA A 1 73 ? -18.679 -8.002 32.831 1.00 69.69 73 ALA A N 1
ATOM 566 C CA . ALA A 1 73 ? -18.259 -6.619 33.005 1.00 69.69 73 ALA A CA 1
ATOM 567 C C . ALA A 1 73 ? -19.001 -6.008 34.193 1.00 69.69 73 ALA A C 1
ATOM 569 O O . ALA A 1 73 ? -20.231 -6.022 34.253 1.00 69.69 73 ALA A O 1
ATOM 570 N N . ARG A 1 74 ? -18.245 -5.459 35.142 1.00 73.38 74 ARG A N 1
ATOM 571 C CA . ARG A 1 74 ? -18.792 -4.655 36.233 1.00 73.38 74 ARG A CA 1
ATOM 572 C C . ARG A 1 74 ? -18.473 -3.187 35.959 1.00 73.38 74 ARG A C 1
ATOM 574 O O . ARG A 1 74 ? -17.352 -2.908 35.533 1.00 73.38 74 ARG A O 1
ATOM 581 N N . PRO A 1 75 ? -19.424 -2.263 36.179 1.00 76.25 75 PRO A N 1
ATOM 582 C CA . PRO A 1 75 ? -19.157 -0.839 36.021 1.00 76.25 75 PRO A CA 1
ATOM 583 C C . PRO A 1 75 ? -18.041 -0.399 36.976 1.00 76.25 75 PRO A C 1
ATOM 585 O O . PRO A 1 75 ? -17.932 -0.920 38.089 1.00 76.25 75 PRO A O 1
ATOM 588 N N . LEU A 1 76 ? -17.214 0.549 36.530 1.00 84.06 76 LEU A N 1
ATOM 589 C CA . LEU A 1 76 ? -16.220 1.192 37.385 1.00 84.06 76 LEU A CA 1
ATOM 590 C C . LEU A 1 76 ? -16.923 2.133 38.368 1.00 84.06 76 LEU A C 1
ATOM 592 O O . LEU A 1 76 ? -17.886 2.812 38.007 1.00 84.06 76 LEU A O 1
ATOM 596 N N . THR A 1 77 ? -16.423 2.190 39.595 1.00 83.94 77 THR A N 1
ATOM 597 C CA . THR A 1 77 ? -16.893 3.118 40.621 1.00 83.94 77 THR A CA 1
ATOM 598 C C . THR A 1 77 ? -15.992 4.344 40.622 1.00 83.94 77 THR A C 1
ATOM 600 O O . THR A 1 77 ? -14.775 4.217 40.754 1.00 83.94 77 THR A O 1
ATOM 603 N N . LEU A 1 78 ? -16.583 5.527 40.478 1.00 86.00 78 LEU A N 1
ATOM 604 C CA . LEU A 1 78 ? -15.884 6.797 40.637 1.00 86.00 78 LEU A CA 1
ATOM 605 C C . LEU A 1 78 ? -16.057 7.269 42.082 1.00 86.00 78 LEU A C 1
ATOM 607 O O . LEU A 1 78 ? -17.179 7.524 42.516 1.00 86.00 78 LEU A O 1
ATOM 611 N N . GLU A 1 79 ? -14.960 7.371 42.818 1.00 86.38 79 GLU A N 1
ATOM 612 C CA . GLU A 1 79 ? -14.918 7.978 44.146 1.00 86.38 79 GLU A CA 1
ATOM 613 C C . GLU A 1 79 ? -14.238 9.343 44.016 1.00 86.38 79 GLU A C 1
ATOM 615 O O . GLU A 1 79 ? -13.024 9.424 43.828 1.00 86.38 79 GLU A O 1
ATOM 620 N N . ASP A 1 80 ? -15.039 10.407 44.058 1.00 83.62 80 ASP A N 1
ATOM 621 C CA . ASP A 1 80 ? -14.575 11.790 43.939 1.00 83.62 80 ASP A CA 1
ATOM 622 C C . ASP A 1 80 ? -14.590 12.469 45.318 1.00 83.62 80 ASP A C 1
ATOM 624 O O . ASP A 1 80 ? -15.616 12.495 46.001 1.00 83.62 80 ASP A O 1
ATOM 628 N N . ASP A 1 81 ? -13.440 12.989 45.736 1.00 84.62 81 ASP A N 1
ATOM 629 C CA . ASP A 1 81 ? -13.229 13.789 46.944 1.00 84.62 81 ASP A CA 1
ATOM 630 C C . ASP A 1 81 ? -12.640 15.153 46.548 1.00 84.62 81 ASP A C 1
ATOM 632 O O . ASP A 1 81 ? -12.086 15.328 45.465 1.00 84.62 81 ASP A O 1
ATOM 636 N N . ARG A 1 82 ? -12.699 16.144 47.442 1.00 82.38 82 ARG A N 1
ATOM 637 C CA . ARG A 1 82 ? -12.264 17.526 47.176 1.00 82.38 82 ARG A CA 1
ATOM 638 C C . ARG A 1 82 ? -10.813 17.667 46.701 1.00 82.38 82 ARG A C 1
ATOM 640 O O . ARG A 1 82 ? -10.476 18.713 46.153 1.00 82.38 82 ARG A O 1
ATOM 647 N N . LEU A 1 83 ? -9.960 16.672 46.945 1.00 90.06 83 LEU A N 1
ATOM 648 C CA . LEU A 1 83 ? -8.544 16.672 46.563 1.00 90.06 83 LEU A CA 1
ATOM 649 C C . LEU A 1 83 ? -8.146 15.489 45.666 1.00 90.06 83 LEU A C 1
ATOM 651 O O . LEU A 1 83 ? -6.987 15.418 45.256 1.00 90.06 83 LEU A O 1
ATOM 655 N N . SER A 1 84 ? -9.054 14.554 45.363 1.00 83.88 84 SER A N 1
ATOM 656 C CA . SER A 1 84 ? -8.703 13.350 44.604 1.00 83.88 84 SER A CA 1
ATOM 657 C C . SER A 1 84 ? -9.889 12.737 43.874 1.00 83.88 84 SER A C 1
ATOM 659 O O . SER A 1 84 ? -10.959 12.595 44.449 1.00 83.88 84 SER A O 1
ATOM 661 N N . CYS A 1 85 ? -9.637 12.247 42.665 1.00 86.19 85 CYS A N 1
ATOM 662 C CA . CYS A 1 85 ? -10.578 11.473 41.869 1.00 86.19 85 CYS A CA 1
ATOM 663 C C . CYS A 1 85 ? -10.015 10.052 41.711 1.00 86.19 85 CYS A C 1
ATOM 665 O O . CYS A 1 85 ? -8.974 9.867 41.078 1.00 86.19 85 CYS A O 1
ATOM 667 N N . THR A 1 86 ? -10.656 9.054 42.327 1.00 84.75 86 THR A N 1
ATOM 668 C CA . THR A 1 86 ? -10.212 7.650 42.296 1.00 84.75 86 THR A CA 1
ATOM 669 C C . THR A 1 86 ? -11.198 6.799 41.504 1.00 84.75 86 THR A C 1
ATOM 671 O O . THR A 1 86 ? -12.377 6.720 41.838 1.00 84.75 86 THR A O 1
ATOM 674 N N . VAL A 1 87 ? -10.712 6.108 40.472 1.00 86.69 87 VAL A N 1
ATOM 675 C CA . VAL A 1 87 ? -11.500 5.143 39.691 1.00 86.69 87 VAL A CA 1
ATOM 676 C C . VAL A 1 87 ? -11.206 3.735 40.209 1.00 86.69 87 VAL A C 1
ATOM 678 O O . VAL A 1 87 ? -10.050 3.321 40.238 1.00 86.69 87 VAL A O 1
ATOM 681 N N . ARG A 1 88 ? -12.235 2.986 40.622 1.00 81.00 88 ARG A N 1
ATOM 682 C CA . ARG A 1 88 ? -12.120 1.608 41.130 1.00 81.00 88 ARG A CA 1
ATOM 683 C C . ARG A 1 88 ? -12.842 0.621 40.220 1.00 81.00 88 ARG A C 1
ATOM 685 O O . ARG A 1 88 ? -13.951 0.884 39.766 1.00 81.00 88 ARG A O 1
ATOM 692 N N . GLY A 1 89 ? -12.250 -0.547 39.995 1.00 79.06 89 GLY A N 1
ATOM 693 C CA . GLY A 1 89 ? -12.840 -1.607 39.179 1.00 79.06 89 GLY A CA 1
ATOM 694 C C . GLY A 1 89 ? -12.307 -2.989 39.528 1.00 79.06 89 GLY A C 1
ATOM 695 O O . GLY A 1 89 ? -11.231 -3.125 40.104 1.00 79.06 89 GLY A O 1
ATOM 696 N N . TYR A 1 90 ? -13.055 -4.034 39.173 1.00 72.62 90 TYR A N 1
ATOM 697 C CA . TYR A 1 90 ? -12.592 -5.413 39.334 1.00 72.62 90 TYR A CA 1
ATOM 698 C C . TYR A 1 90 ? -11.502 -5.711 38.292 1.00 72.62 90 TYR A C 1
ATOM 700 O O . TYR A 1 90 ? -11.776 -5.637 37.097 1.00 72.62 90 TYR A O 1
ATOM 708 N N . ASN A 1 91 ? -10.282 -6.028 38.743 1.00 65.62 91 ASN A N 1
ATOM 709 C CA . ASN A 1 91 ? -9.075 -6.177 37.910 1.00 65.62 91 ASN A CA 1
ATOM 710 C C . ASN A 1 91 ? -8.695 -4.923 37.092 1.00 65.62 91 ASN A C 1
ATOM 712 O O . ASN A 1 91 ? -8.065 -5.040 36.044 1.00 65.62 91 ASN A O 1
ATOM 716 N N . PHE A 1 92 ? -9.067 -3.733 37.573 1.00 63.00 92 PHE A N 1
ATOM 717 C CA . PHE A 1 92 ? -8.608 -2.456 37.028 1.00 63.00 92 PHE A CA 1
ATOM 718 C C . PHE A 1 92 ? -7.427 -1.989 37.892 1.00 63.00 92 PHE A C 1
ATOM 720 O O . PHE A 1 92 ? -7.643 -1.493 38.997 1.00 63.00 92 PHE A O 1
ATOM 727 N N . ALA A 1 93 ? -6.202 -2.282 37.446 1.00 49.62 93 ALA A N 1
ATOM 728 C CA . ALA A 1 93 ? -4.952 -1.865 38.086 1.00 49.62 93 ALA A CA 1
ATOM 729 C C . ALA A 1 93 ? -4.311 -0.721 37.298 1.00 49.62 93 ALA A C 1
ATOM 731 O O . ALA A 1 93 ? -4.396 -0.770 36.049 1.00 49.62 93 ALA A O 1
#

Foldseek 3Di:
DDDDDDDDDADPPHDDDDDDDDDDDDQAWDKDKDWDFAQPDDPPGHHRHTDDIDIDGDDHRRDDDDPPDDVPADDWDWDDDPVDTDTHGDPPD

Radius of gyration: 26.37 Å; chains: 1; bounding box: 44×28×73 Å

Sequence (93 aa):
ATQQIKLRDVAPNSEAPLQITLPQLDAREAFLNITVTKDSRTRYSEAGHSIATYQFPLKENTAQPVPFAPNNARPLTLEDDRLSCTVRGYNFA

=== Feature glossary ===
Feature key, reading from the visual/contextual features back to the raw sequence:

Rendered structure images. Six rendered views show the 3D structure from the faces of a cube — i.e. along ±x, ±y, ±z. Rendering representation is drawn randomly per protein from cartoon (secondary-structure ribbons), sticks (backbone bonds), or molecular surface; coloring is either N→C rainbow (blue at the N-terminus through red at the C-terminus) or one color per chain.

Contact-map, Ramachandran, and PAE plots. The contact map is a binary N×N matrix image: pixel (i, j) is dark where Cα_i and Cα_j are within 8 Å and |i−j|>4. Because the |i−j|>4 filter removes local helical contacts, off-diagonal stripes parallel to the main diagonal indicate parallel β-sheets; stripes perpendicular to it indicate antiparallel β-sheets. The Ramachandran plot scatters every residue's (φ, ψ) pair against the sterically allowed regions. The PAE heatmap renders the predicted-aligned-error matrix.

InterPro / GO / CATH / organism. Database cross-references. InterPro integrates a dozen domain/family signature databases into unified entries with residue-range hits. GO terms attach function/process/location labels with evidence codes. CATH codes position the fold in a four-level structural taxonomy. Organism is the NCBI-taxonomy species name.

Nearest PDB structures. The Foldseek neighbor list gives the closest experimentally determined structures in the PDB, ranked by structural alignment. TM-score near 1 means near-identical fold; near 0.3 means only rough topology match. This is how one finds what a novel AlphaFold prediction most resembles in the solved-str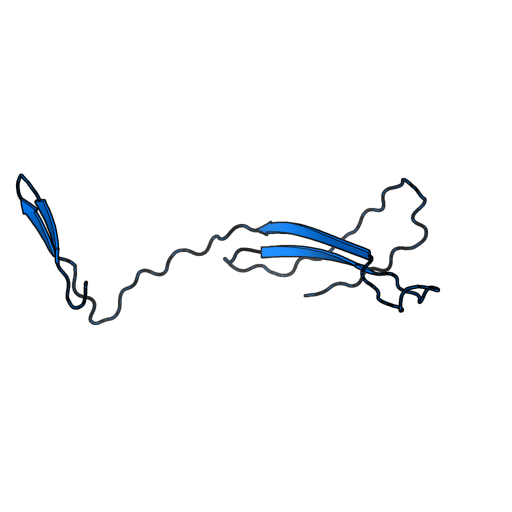ucture universe.

Predicted aligned error. PAE(i, j) answers: if I align the predicted and true structures on residue i, how far off (in Å) do I expect residue j to be? A block-diagonal PAE matrix with low values on the blocks and high values off-diagonal is the signature of a multi-domain protein with confidently predicted domains but uncertain inter-domain orientation.

Solvent-accessible surface area. Accessible surface area quantifies burial. A residue with SASA near zero is packed into the hydrophobic core; one with SASA >100 Å² sits on the surface. Computed here via the Shrake–Rupley numerical algorithm with a 1.4 Å probe.

B-factor. B-factor (Debye–Waller factor) reflects atomic displacement in the crystal lattice. It is an experimental observable (units Å²), not a prediction; low values mean the atom is pinned down, high values mean it moves or is heterogeneous across the crystal.

pLDDT. For AlphaFold models, the B-factor field carries pLDDT — the model's own estimate of local accuracy on a 0–100 scale. Regions with pLDDT<50 should be treated as essentially unmodeled; they often correspond to intrinsically disordered segments.

Backbone torsions (φ/ψ). φ (phi) and ψ (psi) are the two rotatable backbone dihedrals per residue: φ is the C(i-1)–N–Cα–C torsion, ψ is the N–Cα–C–N(i+1) torsion, both in degrees on (−180°, 180°]. α-helical residues cluster near (−60°, −45°); β-strand residues near (−120°, +130°). A Ramachandran plot is simply a scatter of (φ, ψ) for every residue.

Radius of gyration, Cα contacts, bounding box. Radius of gyration (Rg) is the root-mean-square distance of Cα atoms from their centroid — a single number for overall size and compactness. A globular domain of N residues has Rg ≈ 2.2·N^0.38 Å; an extended or disordered chain has a much larger Rg. The Cα contact count is the number of residue pairs whose Cα atoms are within 8 Å and are more than four positions apart in sequence — a standard proxy for tertiary packing density. The bounding box is the smallest axis-aligned box enclosing all Cα atoms.

Secondary structure (3-state, P-SEA). T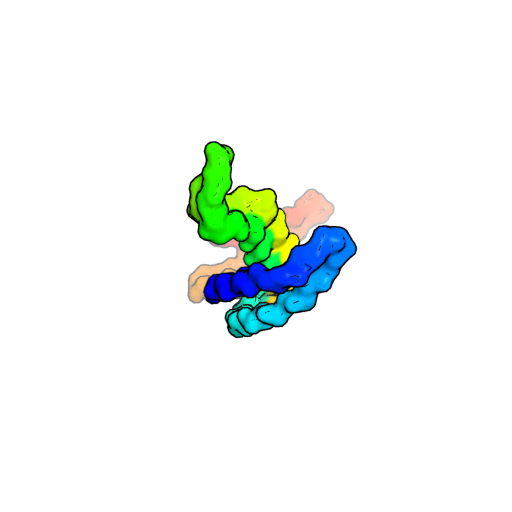hree-state secondary structure (P-SEA) collapses the eight DSSP classes into helix (a), strand (b), and coil (c). P-SEA assigns these from Cα geometry alone — distances and angles — without requiring backbone oxygens, so it works on any Cα trace.

Secondary structure (8-state, DSSP). DSSP 8-state secondary structure assigns each residue one of H (α-helix), G (3₁₀-helix), I (π-helix), E (extended β-strand), B (isolated β-bridge), T (hydrogen-bonded turn), S (bend), or '-' (coil). The assignment is computed from backbone hydro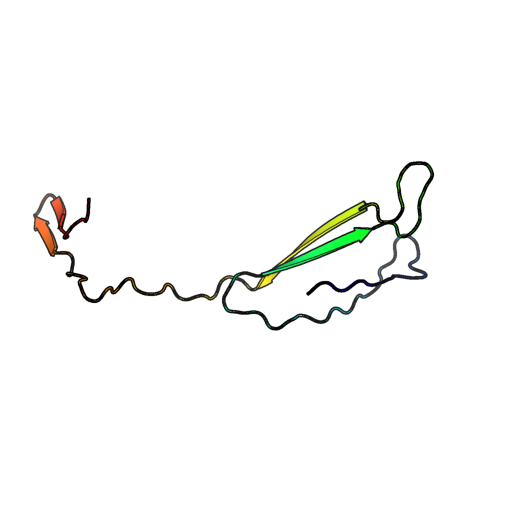gen-bond geometry via the Kabsch–Sander algorithm.

Foldseek 3Di. A 3Di character summarizes, for each residue, the relative orientation of the Cα frame of its nearest spatial neighbor. Because it encodes fold topology rather than chemistry, 3Di alignments detect remote structural similarity that sequence alignment misses.

mmCIF coordinates. The mmCIF block holds the 3D Cartesian coordinates of each backbone atom (N, Cα, C, O) in ångströms. mmCIF is the PDB's canonical archive format — a tagged-loop text representation of the atomic model.

Sequence. Sequence gives the chain of amino acids in standard one-letter code (A=alanine, C=cysteine, …, Y=tyrosine), read N→C. It is the only feature that is directly encoded by the gene; all structural features are derived from the folded form of this sequence.